Protein AF-A0A945T859-F1 (afdb_monomer_lite)

Structure (mmCIF, N/CA/C/O backbone):
data_AF-A0A945T859-F1
#
_entry.id   AF-A0A945T859-F1
#
loop_
_atom_site.group_PDB
_atom_site.id
_atom_site.type_symbol
_atom_site.label_atom_id
_atom_site.label_alt_id
_atom_site.label_comp_id
_atom_site.label_asym_id
_atom_site.label_entity_id
_atom_site.label_seq_id
_atom_site.pdbx_PDB_ins_code
_atom_site.Cartn_x
_atom_site.Cartn_y
_atom_site.Cartn_z
_atom_site.occupancy
_atom_site.B_iso_or_equiv
_atom_site.auth_seq_id
_atom_site.auth_comp_id
_atom_site.auth_asym_id
_atom_site.auth_atom_id
_atom_site.pdbx_PDB_model_num
ATOM 1 N N . MET A 1 1 ? -6.706 -0.917 31.090 1.00 60.50 1 MET A N 1
ATOM 2 C CA . MET A 1 1 ? -6.979 -2.272 30.565 1.00 60.50 1 MET A CA 1
ATOM 3 C C . MET A 1 1 ? -8.071 -2.224 29.501 1.00 60.50 1 MET A C 1
ATOM 5 O O . MET A 1 1 ? -7.763 -2.506 28.355 1.00 60.50 1 MET A O 1
ATOM 9 N N . GLU A 1 2 ? -9.278 -1.737 29.805 1.00 70.62 2 GLU A N 1
ATOM 10 C CA . GLU A 1 2 ? -10.405 -1.678 28.843 1.00 70.62 2 GLU A CA 1
ATOM 11 C C . GLU A 1 2 ? -10.112 -0.904 27.541 1.00 70.62 2 GLU A C 1
ATOM 13 O O . GLU A 1 2 ? -10.390 -1.401 26.454 1.00 70.62 2 GLU A O 1
ATOM 18 N N . ARG A 1 3 ? -9.457 0.266 27.614 1.00 67.06 3 ARG A N 1
ATOM 19 C CA . ARG A 1 3 ? -9.055 1.036 26.415 1.00 67.06 3 ARG A CA 1
ATOM 20 C C . ARG A 1 3 ? -8.063 0.307 25.501 1.00 67.06 3 ARG A C 1
ATOM 22 O O . ARG A 1 3 ? -8.102 0.509 24.295 1.00 67.06 3 ARG A O 1
ATOM 29 N N . LEU A 1 4 ? -7.166 -0.503 26.067 1.00 69.75 4 LEU A N 1
ATOM 30 C CA . LEU A 1 4 ? -6.184 -1.264 25.288 1.00 69.75 4 LEU A CA 1
ATOM 31 C C . LEU A 1 4 ? -6.863 -2.425 24.561 1.00 69.75 4 LEU A C 1
ATOM 33 O O . LEU A 1 4 ? -6.631 -2.600 23.371 1.00 69.75 4 LEU A O 1
ATOM 37 N N . ASN A 1 5 ? -7.762 -3.139 25.241 1.00 73.25 5 ASN A N 1
ATOM 38 C CA . ASN A 1 5 ? -8.538 -4.218 24.627 1.00 73.25 5 ASN A CA 1
ATOM 39 C C . ASN A 1 5 ? -9.415 -3.701 23.476 1.00 73.25 5 ASN A C 1
ATOM 41 O O . ASN A 1 5 ? -9.427 -4.305 22.410 1.00 73.25 5 ASN A O 1
ATOM 45 N N . TYR A 1 6 ? -10.051 -2.533 23.637 1.00 75.25 6 TYR A N 1
ATOM 46 C CA . TYR A 1 6 ? -10.817 -1.890 22.563 1.00 75.25 6 TYR A CA 1
ATOM 47 C C . TYR A 1 6 ? -9.962 -1.565 21.325 1.00 75.25 6 TYR A C 1
ATOM 49 O O . TYR A 1 6 ? -10.379 -1.812 20.196 1.00 75.25 6 TYR A O 1
ATOM 57 N N . ILE A 1 7 ? -8.753 -1.027 21.524 1.00 72.31 7 ILE A N 1
ATOM 58 C CA . ILE A 1 7 ? -7.834 -0.710 20.419 1.00 72.31 7 ILE A CA 1
ATOM 59 C C . ILE A 1 7 ? -7.389 -1.988 19.701 1.00 72.31 7 ILE A C 1
ATOM 61 O O . ILE A 1 7 ? -7.322 -2.000 18.475 1.00 72.31 7 ILE A O 1
ATOM 65 N N . VAL A 1 8 ? -7.116 -3.059 20.446 1.00 73.38 8 VAL A N 1
ATOM 66 C CA . VAL A 1 8 ? -6.710 -4.353 19.883 1.00 73.38 8 VAL A CA 1
ATOM 67 C C . VAL A 1 8 ? -7.846 -4.990 19.078 1.00 73.38 8 VAL A C 1
ATOM 69 O O . VAL A 1 8 ? -7.623 -5.382 17.939 1.00 73.38 8 VAL A O 1
ATOM 72 N N . GLU A 1 9 ? -9.075 -5.018 19.596 1.00 77.19 9 GLU A N 1
ATOM 73 C CA . GLU A 1 9 ? -10.246 -5.522 18.856 1.00 77.19 9 GLU A CA 1
ATOM 74 C C . GLU A 1 9 ? -10.598 -4.675 17.628 1.00 77.19 9 GLU A C 1
ATOM 76 O O . GLU A 1 9 ? -11.171 -5.159 16.647 1.00 77.19 9 GLU A O 1
ATOM 81 N N . TRP A 1 10 ? -10.325 -3.373 17.685 1.00 74.31 10 TRP A N 1
ATOM 82 C CA . TRP A 1 10 ? -10.483 -2.499 16.532 1.00 74.31 10 TRP A CA 1
ATOM 83 C C . TRP A 1 10 ? -9.410 -2.785 15.474 1.00 74.31 10 TRP A C 1
ATOM 85 O O . TRP A 1 10 ? -9.744 -2.936 14.301 1.00 74.31 10 TRP A O 1
ATOM 95 N N . LEU A 1 11 ? -8.147 -2.937 15.886 1.00 71.62 11 LEU A N 1
ATOM 96 C CA . LEU A 1 11 ? -7.035 -3.313 15.009 1.00 71.62 11 LEU A CA 1
ATOM 97 C C . LEU A 1 11 ? -7.259 -4.669 14.340 1.00 71.62 11 LEU A C 1
ATOM 99 O O . LEU A 1 11 ? -7.003 -4.786 13.148 1.00 71.62 11 LEU A O 1
ATOM 103 N N . ASP A 1 12 ? -7.772 -5.659 15.068 1.00 77.19 12 ASP A N 1
ATOM 104 C CA . ASP A 1 12 ? -8.056 -6.992 14.529 1.00 77.19 12 ASP A CA 1
ATOM 105 C C . ASP A 1 12 ? -9.106 -6.938 13.402 1.00 77.19 12 ASP A C 1
ATOM 107 O O . ASP A 1 12 ? -8.915 -7.484 12.313 1.00 77.19 12 ASP A O 1
ATOM 111 N N . ARG A 1 13 ? -10.174 -6.148 13.593 1.00 76.62 13 ARG A N 1
ATOM 112 C CA . ARG A 1 13 ? -11.193 -5.910 12.553 1.00 76.62 13 ARG A CA 1
ATOM 113 C C . ARG A 1 13 ? -10.664 -5.127 11.352 1.00 76.62 13 ARG A C 1
ATOM 115 O O . ARG A 1 13 ? -11.100 -5.369 10.224 1.00 76.62 13 ARG A O 1
ATOM 122 N N . GLU A 1 14 ? -9.740 -4.196 11.569 1.00 81.81 14 GLU A N 1
ATOM 123 C CA . GLU A 1 14 ? -9.133 -3.427 10.480 1.00 81.81 14 GLU A CA 1
ATOM 124 C C . GLU A 1 14 ? -8.000 -4.156 9.772 1.00 81.81 14 GLU A C 1
ATOM 126 O O . GLU A 1 14 ? -7.729 -3.852 8.614 1.00 81.81 14 GLU A O 1
ATOM 131 N N . TRP A 1 15 ? -7.390 -5.159 10.398 1.00 81.69 15 TRP A N 1
ATOM 132 C CA . TRP A 1 15 ? -6.301 -5.921 9.802 1.00 81.69 15 TRP A CA 1
ATOM 133 C C . TRP A 1 15 ? -6.729 -6.626 8.514 1.00 81.69 15 TRP A C 1
ATOM 135 O O . TRP A 1 15 ? -6.040 -6.540 7.497 1.00 81.69 15 TRP A O 1
ATOM 145 N N . PHE A 1 16 ? -7.908 -7.255 8.511 1.00 85.06 16 PHE A N 1
ATOM 146 C CA . PHE A 1 16 ? -8.438 -7.897 7.306 1.00 85.06 16 PHE A CA 1
ATOM 147 C C . PHE A 1 16 ? -8.708 -6.881 6.188 1.00 85.06 16 PHE A C 1
ATOM 149 O O . PHE A 1 16 ? -8.387 -7.117 5.024 1.00 85.06 16 PHE A O 1
ATOM 156 N N . ARG A 1 17 ? -9.255 -5.712 6.537 1.00 84.06 17 ARG A N 1
ATOM 157 C CA . ARG A 1 17 ? -9.542 -4.636 5.576 1.00 84.06 17 ARG A CA 1
ATOM 158 C C . ARG A 1 17 ? -8.257 -4.040 5.016 1.00 84.06 17 ARG A C 1
ATOM 160 O O . ARG A 1 17 ? -8.167 -3.827 3.810 1.00 84.06 17 ARG A O 1
ATOM 167 N N . PHE A 1 18 ? -7.263 -3.822 5.873 1.00 87.75 18 PHE A N 1
ATOM 168 C CA . PHE A 1 18 ? -5.917 -3.439 5.473 1.00 87.75 18 PHE A CA 1
ATOM 169 C C . PHE A 1 18 ? -5.351 -4.436 4.475 1.00 87.75 18 PHE A C 1
ATOM 171 O O . PHE A 1 18 ? -4.951 -4.028 3.392 1.00 87.75 18 PHE A O 1
ATOM 178 N N . LEU A 1 19 ? -5.388 -5.729 4.798 1.00 88.44 19 LEU A N 1
ATOM 179 C CA . LEU A 1 19 ? -4.863 -6.777 3.934 1.00 88.44 19 LEU A CA 1
ATOM 180 C C . LEU A 1 19 ? -5.544 -6.775 2.560 1.00 88.44 19 LEU A C 1
ATOM 182 O O . LEU A 1 19 ? -4.856 -6.786 1.545 1.00 88.44 19 LEU A O 1
ATOM 186 N N . VAL A 1 20 ? -6.877 -6.695 2.508 1.00 89.94 20 VAL A N 1
ATOM 187 C CA . VAL A 1 20 ? -7.625 -6.631 1.241 1.00 89.94 20 VAL A CA 1
ATOM 188 C C . VAL A 1 20 ? -7.198 -5.420 0.412 1.00 89.94 20 VAL A C 1
ATOM 190 O O . VAL A 1 20 ? -6.836 -5.565 -0.754 1.00 89.94 20 VAL A O 1
ATOM 193 N N . TRP A 1 21 ? -7.196 -4.226 1.004 1.00 90.31 21 TRP A N 1
ATOM 194 C CA . TRP A 1 21 ? -6.852 -3.000 0.280 1.00 90.31 21 TRP A CA 1
ATOM 195 C C . TRP A 1 21 ? -5.379 -2.932 -0.118 1.00 90.31 21 TRP A C 1
ATOM 197 O O . TRP A 1 21 ? -5.055 -2.417 -1.188 1.00 90.31 21 TRP A O 1
ATOM 207 N N . PHE A 1 22 ? -4.500 -3.489 0.707 1.00 89.50 22 PHE A N 1
ATOM 208 C CA . PHE A 1 22 ? -3.088 -3.641 0.403 1.00 89.50 22 PHE A CA 1
ATOM 209 C C . PHE A 1 22 ? -2.876 -4.578 -0.790 1.00 89.50 22 PHE A C 1
ATOM 211 O O . PHE A 1 22 ? -2.160 -4.221 -1.719 1.00 89.50 22 PHE A O 1
ATOM 218 N N . LEU A 1 23 ? -3.553 -5.732 -0.836 1.00 90.62 23 LEU A N 1
ATOM 219 C CA . LEU A 1 23 ? -3.492 -6.648 -1.982 1.00 90.62 23 LEU A CA 1
ATOM 220 C C . LEU A 1 23 ? -4.039 -6.003 -3.265 1.00 90.62 23 LEU A C 1
ATOM 222 O O . LEU A 1 23 ? -3.467 -6.186 -4.340 1.00 90.62 23 LEU A O 1
ATOM 226 N N . VAL A 1 24 ? -5.102 -5.200 -3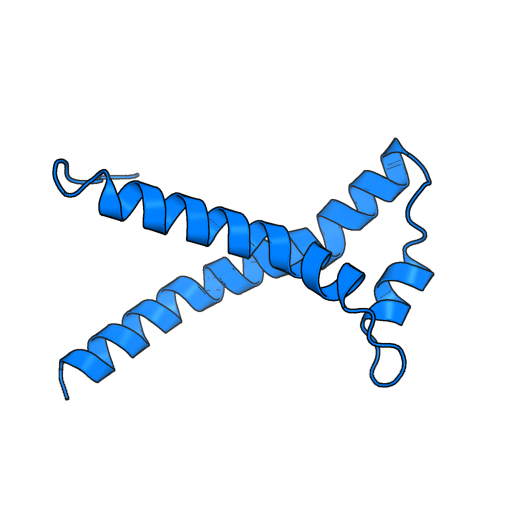.163 1.00 91.88 24 VAL A N 1
ATOM 227 C CA . VAL A 1 24 ? -5.617 -4.413 -4.297 1.00 91.88 24 VAL A CA 1
ATOM 228 C C . VAL A 1 24 ? -4.556 -3.435 -4.807 1.00 91.88 24 VAL A C 1
ATOM 230 O O . VAL A 1 24 ? -4.299 -3.389 -6.010 1.00 91.88 24 VAL A O 1
ATOM 233 N N . GLY A 1 25 ? -3.901 -2.688 -3.915 1.00 89.62 25 GLY A N 1
ATOM 234 C CA . GLY A 1 25 ? -2.820 -1.774 -4.289 1.00 89.62 25 GLY A CA 1
ATOM 235 C C . GLY A 1 25 ? -1.573 -2.479 -4.825 1.00 89.62 25 GLY A C 1
ATOM 236 O O . GLY A 1 25 ? -0.891 -1.939 -5.691 1.00 89.62 25 GLY A O 1
ATOM 237 N N . LEU A 1 26 ? -1.294 -3.692 -4.353 1.00 91.62 26 LEU A N 1
ATOM 238 C CA . LEU A 1 26 ? -0.116 -4.470 -4.724 1.00 91.62 26 LEU A CA 1
ATOM 239 C C . LEU A 1 26 ? -0.264 -5.198 -6.069 1.00 91.62 26 LEU A C 1
ATOM 241 O O . LEU A 1 26 ? 0.715 -5.353 -6.799 1.00 91.62 26 LEU A O 1
ATOM 245 N N . PHE A 1 27 ? -1.468 -5.660 -6.406 1.00 90.56 27 PHE A N 1
ATOM 246 C CA . PHE A 1 27 ? -1.695 -6.490 -7.593 1.00 90.56 27 PHE A CA 1
ATOM 247 C C . PHE A 1 27 ? -2.627 -5.831 -8.602 1.00 90.56 27 PHE A C 1
ATOM 249 O O . PHE A 1 27 ? -2.278 -5.693 -9.772 1.00 90.56 27 PHE A O 1
ATOM 256 N N . VAL A 1 28 ? -3.807 -5.403 -8.157 1.00 91.31 28 VAL A N 1
ATOM 257 C CA . VAL A 1 28 ? -4.887 -4.985 -9.059 1.00 91.31 28 VAL A CA 1
ATOM 258 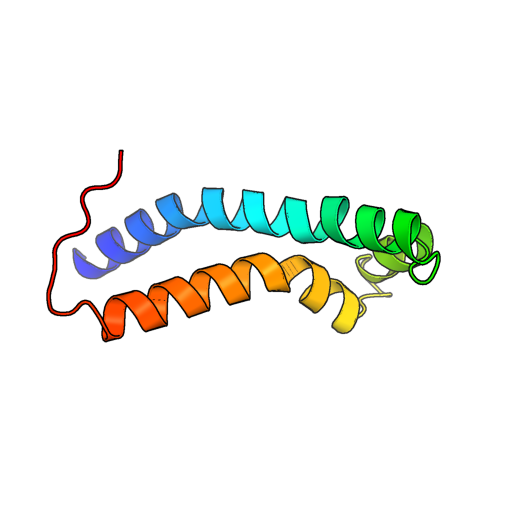C C . VAL A 1 28 ? -4.582 -3.635 -9.700 1.00 91.31 28 VAL A C 1
ATOM 260 O O . VAL A 1 28 ? -4.693 -3.491 -10.914 1.00 91.31 28 VAL A O 1
ATOM 263 N N . ILE A 1 29 ? -4.164 -2.652 -8.902 1.00 90.00 29 ILE A N 1
ATOM 264 C CA . ILE A 1 29 ? -3.857 -1.303 -9.392 1.00 90.00 29 ILE A CA 1
ATOM 265 C C . ILE A 1 29 ? -2.690 -1.297 -10.386 1.00 90.00 29 ILE A C 1
ATOM 267 O O . ILE A 1 29 ? -2.889 -0.810 -11.501 1.00 90.00 29 ILE A O 1
ATOM 271 N N . PRO A 1 30 ? -1.496 -1.827 -10.060 1.00 90.12 30 PRO A N 1
ATOM 272 C CA . PRO A 1 30 ? -0.380 -1.811 -10.997 1.00 90.12 30 PRO A CA 1
ATOM 273 C C . PRO A 1 30 ? -0.704 -2.607 -12.264 1.00 90.12 30 PRO A C 1
ATOM 275 O O . PRO A 1 30 ? -0.430 -2.111 -13.351 1.00 90.12 30 PRO A O 1
ATOM 278 N N . MET A 1 31 ? -1.380 -3.760 -12.161 1.00 91.44 31 MET A N 1
ATOM 279 C CA . MET A 1 31 ? -1.825 -4.525 -13.333 1.00 91.44 31 MET A CA 1
ATOM 280 C C . MET A 1 31 ? -2.802 -3.725 -14.202 1.00 91.44 31 MET A C 1
ATOM 282 O O . MET A 1 31 ? -2.637 -3.680 -15.419 1.00 91.44 31 MET A O 1
ATOM 286 N N . GLY A 1 32 ? -3.782 -3.050 -13.595 1.00 90.25 32 GLY A N 1
ATOM 287 C CA . GLY A 1 32 ? -4.733 -2.196 -14.305 1.00 90.25 32 GLY A CA 1
ATOM 288 C C . GLY A 1 32 ? -4.051 -1.032 -15.025 1.00 90.25 32 GLY A C 1
ATOM 289 O O . GLY A 1 32 ? -4.316 -0.796 -16.202 1.00 90.25 32 GLY A O 1
ATOM 290 N N . ILE A 1 33 ? -3.121 -0.341 -14.359 1.00 88.12 33 ILE A N 1
ATOM 291 C CA . ILE A 1 33 ? -2.344 0.744 -14.973 1.00 88.12 33 ILE A CA 1
ATOM 292 C C . ILE A 1 33 ? -1.498 0.199 -16.130 1.00 88.12 33 ILE A C 1
ATOM 294 O O . ILE A 1 33 ? -1.502 0.792 -17.209 1.00 88.12 33 ILE A O 1
ATOM 298 N N . THR A 1 34 ? -0.812 -0.933 -15.949 1.00 90.62 34 THR A N 1
ATOM 299 C CA . THR A 1 34 ? -0.029 -1.583 -17.010 1.00 90.62 34 THR A CA 1
ATOM 300 C C . THR A 1 34 ? -0.898 -1.941 -18.214 1.00 90.62 34 THR A C 1
ATOM 302 O O . THR A 1 34 ? -0.530 -1.597 -19.334 1.00 90.62 34 THR A O 1
ATOM 305 N N . LEU A 1 35 ? -2.057 -2.572 -18.002 1.00 93.00 35 LEU A N 1
ATOM 306 C CA . LEU A 1 35 ? -2.978 -2.971 -19.073 1.00 93.00 35 LEU A CA 1
ATOM 307 C C . LEU A 1 35 ? -3.536 -1.773 -19.849 1.00 93.00 35 LEU A C 1
ATOM 309 O O . LEU A 1 35 ? -3.639 -1.829 -21.070 1.00 93.00 35 LEU A O 1
ATOM 313 N N . LEU A 1 36 ? -3.901 -0.697 -19.148 1.00 90.12 36 LEU A N 1
ATOM 314 C CA . LEU A 1 36 ? -4.559 0.464 -19.753 1.00 90.12 36 LEU A CA 1
ATOM 315 C C . LEU A 1 36 ? -3.583 1.442 -20.411 1.00 90.12 36 LEU A C 1
ATOM 317 O O . LEU A 1 36 ? -3.928 2.080 -21.400 1.00 90.12 36 LEU A O 1
ATOM 321 N N . THR A 1 37 ? -2.389 1.606 -19.843 1.00 89.25 37 THR A N 1
ATOM 322 C CA . THR A 1 37 ? -1.475 2.698 -20.224 1.00 89.25 37 THR A CA 1
ATOM 323 C C . THR A 1 37 ? -0.100 2.225 -20.671 1.00 89.25 37 THR A C 1
ATOM 325 O O . THR A 1 37 ? 0.644 3.001 -21.262 1.00 89.25 37 THR A O 1
ATOM 328 N N . GLY A 1 38 ? 0.294 0.995 -20.330 1.00 85.69 38 GLY A N 1
ATOM 329 C CA . GLY A 1 38 ? 1.672 0.519 -20.482 1.00 85.69 38 GLY A CA 1
ATOM 330 C C . GLY A 1 38 ? 2.713 1.296 -19.659 1.00 85.69 38 GLY A C 1
ATOM 331 O O . GLY A 1 38 ? 3.905 1.011 -19.767 1.00 85.69 38 GLY A O 1
ATOM 332 N N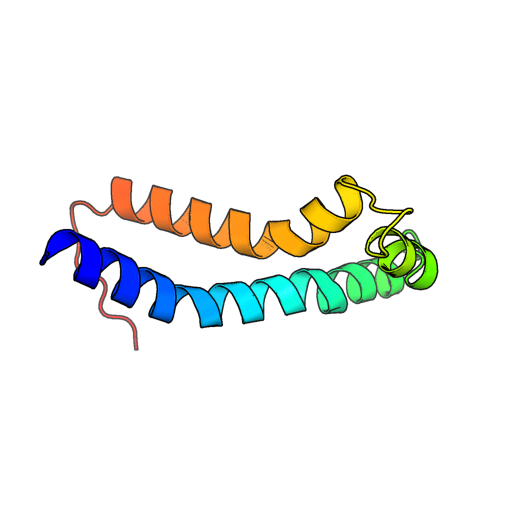 . ALA A 1 39 ? 2.301 2.272 -18.839 1.00 81.81 39 ALA A N 1
ATOM 333 C CA . ALA A 1 39 ? 3.211 3.182 -18.143 1.00 81.81 39 ALA A CA 1
ATOM 334 C C . ALA A 1 39 ? 3.949 2.508 -16.979 1.00 81.81 39 ALA A C 1
ATOM 336 O O . ALA A 1 39 ? 5.076 2.877 -16.646 1.00 81.81 39 ALA A O 1
ATOM 337 N N . VAL A 1 40 ? 3.323 1.500 -16.368 1.00 82.75 40 VAL A N 1
ATOM 338 C CA . VAL A 1 40 ? 3.906 0.725 -15.273 1.00 82.75 40 VAL A CA 1
ATOM 339 C C . VAL A 1 40 ? 4.452 -0.585 -15.825 1.00 82.75 40 VAL A C 1
ATOM 341 O O . VAL A 1 40 ? 3.726 -1.360 -16.443 1.00 82.75 40 VAL A O 1
ATOM 344 N N . LYS A 1 41 ? 5.736 -0.853 -15.574 1.00 88.50 41 LYS A N 1
ATOM 345 C CA . LYS A 1 41 ? 6.335 -2.179 -15.770 1.00 88.50 41 LYS A CA 1
ATOM 346 C C . LYS A 1 41 ? 6.225 -2.947 -14.459 1.00 88.50 41 LYS A C 1
ATOM 348 O O . LYS A 1 41 ? 6.838 -2.525 -13.480 1.00 88.50 41 LYS A O 1
ATOM 353 N N . LEU A 1 42 ? 5.462 -4.039 -14.453 1.00 88.06 42 LEU A N 1
ATOM 354 C CA . LEU A 1 42 ? 5.198 -4.832 -13.247 1.00 88.06 42 LEU A CA 1
ATOM 355 C C . LEU A 1 42 ? 6.485 -5.329 -12.586 1.00 88.06 42 LEU A C 1
ATOM 357 O O . LEU A 1 42 ? 6.618 -5.190 -11.377 1.00 88.06 42 LEU A O 1
ATOM 361 N N . ASP A 1 43 ? 7.463 -5.782 -13.371 1.00 88.69 43 ASP A N 1
ATOM 362 C CA . ASP A 1 43 ? 8.752 -6.241 -12.837 1.00 88.69 43 ASP A CA 1
ATOM 363 C C . ASP A 1 43 ? 9.434 -5.145 -12.009 1.00 88.69 43 ASP A C 1
ATOM 365 O O . ASP A 1 43 ? 9.742 -5.341 -10.841 1.00 88.69 43 ASP A O 1
ATOM 369 N N . ARG A 1 44 ? 9.530 -3.926 -12.559 1.00 87.25 44 ARG A N 1
ATOM 370 C CA . ARG A 1 44 ? 10.120 -2.777 -11.849 1.00 87.25 44 ARG A CA 1
ATOM 371 C C . ARG A 1 44 ? 9.297 -2.333 -10.643 1.00 87.25 44 ARG A C 1
ATOM 373 O O . ARG A 1 44 ? 9.850 -1.785 -9.694 1.00 87.25 44 ARG A O 1
ATOM 380 N N . PHE A 1 45 ? 7.978 -2.497 -10.709 1.00 89.69 45 PHE A N 1
ATOM 381 C CA . PHE A 1 45 ? 7.098 -2.206 -9.584 1.00 89.69 45 PHE A CA 1
ATOM 382 C C . PHE A 1 45 ? 7.386 -3.170 -8.427 1.00 89.69 45 PHE A C 1
ATOM 384 O O . PHE A 1 45 ? 7.598 -2.718 -7.307 1.00 89.69 45 PHE A O 1
ATOM 391 N N . TYR A 1 46 ? 7.478 -4.474 -8.694 1.00 89.69 46 TYR A N 1
ATOM 392 C CA . TYR A 1 46 ? 7.777 -5.474 -7.667 1.00 89.69 46 TYR A CA 1
ATOM 393 C C . TYR A 1 46 ? 9.230 -5.425 -7.179 1.00 89.69 46 TYR A C 1
ATOM 395 O O . TYR A 1 46 ? 9.460 -5.579 -5.979 1.00 89.69 46 TYR A O 1
ATOM 403 N N . ASP A 1 47 ? 10.192 -5.109 -8.049 1.00 91.06 47 ASP A N 1
ATOM 404 C CA . ASP A 1 47 ? 11.583 -4.836 -7.658 1.00 91.06 47 ASP A CA 1
ATOM 405 C C . ASP A 1 47 ? 11.650 -3.684 -6.643 1.00 91.06 47 ASP A C 1
ATOM 407 O O . ASP A 1 47 ? 12.360 -3.756 -5.640 1.00 91.06 47 ASP A O 1
ATOM 411 N N . GLY A 1 48 ? 10.820 -2.652 -6.835 1.00 87.25 48 GLY A N 1
ATOM 412 C CA . GLY A 1 48 ? 10.679 -1.522 -5.916 1.00 87.25 48 GLY A CA 1
ATOM 413 C C . GLY A 1 48 ? 10.135 -1.874 -4.525 1.00 87.25 48 GLY A C 1
ATOM 414 O O . GLY A 1 48 ? 10.100 -1.004 -3.656 1.00 87.25 48 GLY A O 1
ATOM 415 N N . LEU A 1 49 ? 9.707 -3.115 -4.288 1.00 87.00 49 LEU A N 1
ATOM 416 C CA . LEU A 1 49 ? 9.286 -3.616 -2.975 1.00 87.00 49 LEU A CA 1
ATOM 417 C C . LEU A 1 49 ? 10.336 -4.523 -2.325 1.00 87.00 49 LEU A C 1
ATOM 419 O O . LEU A 1 49 ? 10.176 -4.906 -1.164 1.00 87.00 49 LEU A O 1
ATOM 423 N N . MET A 1 50 ? 11.409 -4.868 -3.043 1.00 87.88 50 MET A N 1
ATOM 424 C CA . MET A 1 50 ? 12.452 -5.736 -2.518 1.00 87.88 50 MET A CA 1
ATOM 425 C C . MET A 1 50 ? 13.362 -5.001 -1.522 1.00 87.88 50 MET A C 1
ATOM 427 O O . MET A 1 50 ? 13.699 -3.823 -1.711 1.00 87.88 50 MET A O 1
ATOM 431 N N . PRO A 1 51 ? 13.831 -5.694 -0.468 1.00 83.44 51 PRO A N 1
ATOM 432 C CA . PRO A 1 51 ? 14.861 -5.165 0.417 1.00 83.44 51 PRO A CA 1
ATOM 433 C C . PRO A 1 51 ? 16.100 -4.719 -0.377 1.00 83.44 51 PRO A C 1
ATOM 435 O O . PRO A 1 51 ? 16.624 -5.469 -1.195 1.00 83.44 51 PRO A O 1
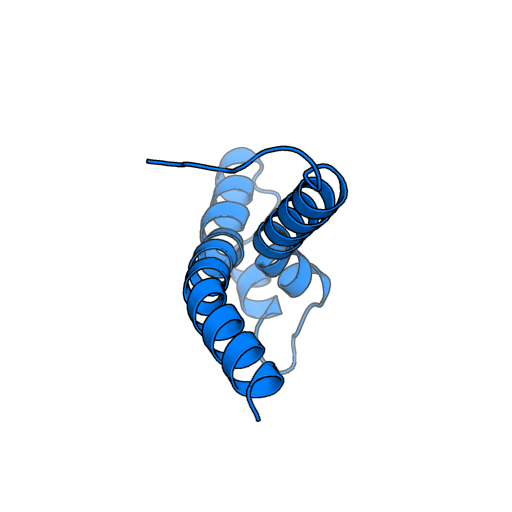ATOM 438 N N . GLY A 1 52 ? 16.566 -3.489 -0.145 1.00 85.00 52 GLY A N 1
ATOM 439 C CA . GLY A 1 52 ? 17.710 -2.898 -0.858 1.00 85.00 52 GLY A CA 1
ATOM 440 C C . GLY A 1 52 ? 17.360 -2.124 -2.136 1.00 85.00 52 GLY A C 1
ATOM 441 O O . GLY A 1 52 ? 18.199 -1.375 -2.626 1.00 85.00 52 GLY A O 1
ATOM 442 N N . GLN A 1 53 ? 16.125 -2.236 -2.636 1.00 87.06 53 GLN A N 1
ATOM 443 C CA . GLN A 1 53 ? 15.606 -1.457 -3.772 1.00 87.06 53 GLN A CA 1
ATOM 444 C C . GLN A 1 53 ? 14.280 -0.760 -3.441 1.00 87.06 53 GLN A C 1
ATOM 446 O O . GLN A 1 53 ? 13.566 -0.302 -4.334 1.00 87.06 53 GLN A O 1
ATOM 451 N N . LEU A 1 54 ? 13.968 -0.662 -2.144 1.00 88.12 54 LEU A N 1
ATOM 452 C CA . LEU A 1 54 ? 12.715 -0.118 -1.647 1.00 88.12 54 LEU A CA 1
ATOM 453 C C . LEU A 1 54 ? 12.468 1.282 -2.216 1.00 88.12 54 LEU A C 1
ATOM 455 O O . LEU A 1 54 ? 13.144 2.256 -1.879 1.00 88.12 54 LEU A O 1
ATOM 459 N N . ASN A 1 55 ? 11.443 1.375 -3.050 1.00 90.56 55 ASN A N 1
ATOM 460 C CA . ASN A 1 55 ? 10.968 2.611 -3.621 1.00 90.56 55 ASN A CA 1
ATOM 461 C C . ASN A 1 55 ? 9.742 3.077 -2.834 1.00 90.56 55 ASN A C 1
ATOM 463 O O . ASN A 1 55 ? 8.674 2.464 -2.874 1.00 90.56 55 ASN A O 1
ATOM 467 N N . ILE A 1 56 ? 9.889 4.204 -2.139 1.00 87.75 56 ILE A N 1
ATOM 468 C CA . ILE A 1 56 ? 8.825 4.784 -1.311 1.00 87.75 56 ILE A CA 1
ATOM 469 C C . ILE A 1 56 ? 7.568 5.077 -2.143 1.00 87.75 56 ILE A C 1
ATOM 471 O O . ILE A 1 56 ? 6.461 4.880 -1.655 1.00 87.75 56 ILE A O 1
ATOM 475 N N . GLY A 1 57 ? 7.707 5.491 -3.405 1.00 86.19 57 GLY A N 1
ATOM 476 C CA . GLY A 1 57 ? 6.565 5.752 -4.285 1.00 86.19 57 GLY A CA 1
ATOM 477 C C . GLY A 1 57 ? 5.756 4.492 -4.602 1.00 86.19 57 GLY A C 1
ATOM 478 O O . GLY A 1 57 ? 4.529 4.535 -4.615 1.00 86.19 57 GLY A O 1
ATOM 479 N N . VAL A 1 58 ? 6.433 3.359 -4.795 1.00 87.38 58 VAL A N 1
ATOM 480 C CA . VAL A 1 58 ? 5.800 2.050 -5.025 1.00 87.38 58 VAL A CA 1
ATOM 481 C C . VAL A 1 58 ? 5.074 1.582 -3.764 1.00 87.38 58 VAL A C 1
ATOM 483 O O . VAL A 1 58 ? 3.916 1.174 -3.837 1.00 87.38 58 VAL A O 1
ATOM 486 N N . LEU A 1 59 ? 5.717 1.713 -2.600 1.00 88.00 59 LEU A N 1
ATOM 487 C CA . LEU A 1 59 ? 5.104 1.394 -1.312 1.00 88.00 59 LEU A CA 1
ATOM 488 C C . LEU A 1 59 ? 3.860 2.255 -1.049 1.00 88.00 59 LEU A C 1
ATOM 490 O O . LEU A 1 59 ? 2.814 1.738 -0.662 1.00 88.00 59 LEU A O 1
ATOM 494 N N . LEU A 1 60 ? 3.949 3.562 -1.309 1.00 88.25 60 LEU A N 1
ATOM 495 C CA . LEU A 1 60 ? 2.819 4.478 -1.184 1.00 88.25 60 LEU A CA 1
ATOM 496 C C . LEU A 1 60 ? 1.694 4.118 -2.150 1.00 88.25 60 LEU A C 1
ATOM 498 O O . LEU A 1 60 ? 0.541 4.145 -1.737 1.00 88.25 60 LEU A O 1
ATOM 502 N N . LEU A 1 61 ? 1.999 3.737 -3.394 1.00 86.88 61 LEU A N 1
ATOM 503 C CA . LEU A 1 61 ? 0.978 3.295 -4.346 1.00 86.88 61 LEU A CA 1
ATOM 504 C C . LEU A 1 61 ? 0.270 2.020 -3.865 1.00 86.88 61 LEU A C 1
ATOM 506 O O . LEU A 1 61 ? -0.954 1.939 -3.947 1.00 86.88 61 LEU A O 1
ATOM 510 N N . ALA A 1 62 ? 1.017 1.064 -3.306 1.00 88.44 62 ALA A N 1
ATOM 511 C CA . ALA A 1 62 ? 0.453 -0.165 -2.750 1.00 88.44 62 ALA A CA 1
ATOM 512 C C . ALA A 1 62 ? -0.423 0.093 -1.509 1.00 88.44 62 ALA A C 1
ATOM 514 O O . ALA A 1 62 ? -1.442 -0.565 -1.312 1.00 88.44 62 ALA A O 1
ATOM 515 N N . MET A 1 63 ? -0.062 1.075 -0.678 1.00 89.81 63 MET A N 1
ATOM 516 C CA . MET A 1 63 ? -0.801 1.423 0.542 1.00 89.81 63 MET A CA 1
ATOM 517 C C . MET A 1 63 ? -1.920 2.452 0.322 1.00 89.81 63 MET A C 1
ATOM 519 O O . MET A 1 63 ? -2.829 2.554 1.150 1.00 89.81 63 MET A O 1
ATOM 523 N N . ALA A 1 64 ? -1.880 3.215 -0.774 1.00 90.44 64 ALA A N 1
ATOM 524 C CA . ALA A 1 64 ? -2.800 4.317 -1.052 1.00 90.44 64 ALA A CA 1
ATOM 525 C C . ALA A 1 64 ? -4.287 3.935 -0.949 1.00 90.44 64 ALA A C 1
ATOM 527 O O . ALA A 1 64 ? -5.030 4.705 -0.339 1.00 90.44 64 ALA A O 1
ATOM 528 N N . PRO A 1 65 ? -4.752 2.772 -1.451 1.00 89.94 65 PRO A N 1
ATOM 529 C CA . PRO A 1 65 ? -6.166 2.405 -1.358 1.00 89.94 65 PRO A CA 1
ATOM 530 C C . PRO A 1 65 ? -6.644 2.310 0.087 1.00 89.94 65 PRO A C 1
ATOM 532 O O . PRO A 1 65 ? -7.705 2.830 0.430 1.00 89.94 65 PRO A O 1
ATOM 535 N N . TYR A 1 66 ? -5.826 1.712 0.956 1.00 88.06 66 TYR A N 1
ATOM 536 C CA . TYR A 1 66 ? -6.151 1.614 2.370 1.00 88.06 66 TYR A CA 1
ATOM 537 C C . TYR A 1 66 ? -6.101 2.976 3.062 1.00 88.06 66 TYR A C 1
ATOM 539 O O . TYR A 1 66 ? -6.998 3.300 3.835 1.00 88.06 66 TYR A O 1
ATOM 547 N N . LEU A 1 67 ? -5.087 3.798 2.773 1.00 88.81 67 LEU A N 1
ATOM 548 C CA . LEU A 1 67 ? -4.974 5.137 3.359 1.00 88.81 67 LEU A CA 1
ATOM 549 C C . LEU A 1 67 ? -6.166 6.025 2.977 1.00 88.81 67 LEU A C 1
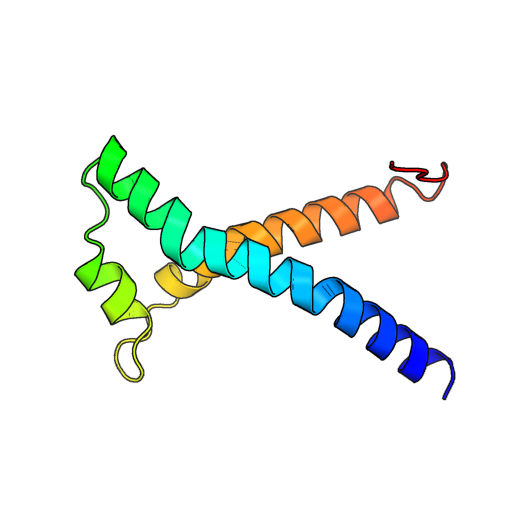ATOM 551 O O . LEU A 1 67 ? -6.699 6.737 3.828 1.00 88.81 67 LEU A O 1
ATOM 555 N N . LEU A 1 68 ? -6.628 5.942 1.727 1.00 89.06 68 LEU A N 1
ATOM 556 C CA . LEU A 1 68 ? -7.824 6.640 1.256 1.00 89.06 68 LEU A CA 1
ATOM 557 C C . LEU A 1 68 ? -9.096 6.102 1.919 1.00 89.06 68 LEU A C 1
ATOM 559 O O . LEU A 1 68 ? -9.925 6.893 2.369 1.00 89.06 68 LEU A O 1
ATOM 563 N N . TYR A 1 69 ? -9.237 4.779 2.032 1.00 86.56 69 TYR A N 1
ATOM 564 C CA . TYR A 1 69 ? -10.347 4.143 2.745 1.00 86.56 69 TYR A CA 1
ATOM 565 C C . TYR A 1 69 ? -10.414 4.590 4.215 1.00 86.56 69 TYR A C 1
ATOM 567 O O . TYR A 1 69 ? -11.470 5.001 4.707 1.00 86.56 69 TYR A O 1
ATOM 575 N N . LEU A 1 70 ? -9.275 4.561 4.905 1.00 85.62 70 LEU A N 1
ATOM 576 C CA . LEU A 1 70 ? -9.155 4.975 6.296 1.00 85.62 70 LEU A CA 1
ATOM 577 C C . LEU A 1 70 ? -9.466 6.468 6.452 1.00 85.62 70 LEU A C 1
ATOM 579 O O . LEU A 1 70 ? -10.251 6.843 7.322 1.00 85.62 70 LEU A O 1
ATOM 583 N N . GLY A 1 71 ? -8.917 7.313 5.575 1.00 85.81 71 GLY A N 1
ATOM 584 C CA . GLY A 1 71 ? -9.194 8.748 5.539 1.00 85.81 71 GLY A CA 1
ATOM 585 C C . GLY A 1 71 ? -10.678 9.055 5.332 1.00 85.81 71 GLY A C 1
ATOM 586 O O . GLY A 1 71 ? -11.255 9.830 6.095 1.00 85.81 71 GLY A O 1
ATOM 587 N N . TYR A 1 72 ? -11.329 8.391 4.370 1.00 85.12 72 TYR A N 1
ATOM 588 C CA . TYR A 1 72 ? -12.776 8.494 4.157 1.00 85.12 72 TYR A CA 1
ATOM 589 C C . TYR A 1 72 ? -13.555 8.134 5.425 1.00 85.12 72 TYR A C 1
ATOM 591 O O . TYR A 1 72 ? -14.453 8.873 5.830 1.00 85.12 72 TYR A O 1
ATOM 599 N N . ARG A 1 73 ? -13.195 7.031 6.087 1.00 82.19 73 ARG A N 1
ATOM 600 C CA . ARG A 1 73 ? -13.873 6.583 7.306 1.00 82.19 73 ARG A CA 1
ATOM 601 C C . ARG A 1 73 ? -13.688 7.559 8.464 1.00 82.19 73 ARG A C 1
ATOM 603 O O . ARG A 1 73 ? -14.654 7.824 9.169 1.00 82.19 73 ARG A O 1
ATOM 610 N N . ILE A 1 74 ? -12.488 8.105 8.651 1.00 82.69 74 ILE A N 1
ATOM 611 C CA . ILE A 1 74 ? -12.200 9.094 9.699 1.00 82.69 74 ILE A CA 1
ATOM 612 C C . ILE A 1 74 ? -13.005 10.371 9.453 1.00 82.69 74 ILE A C 1
ATOM 614 O O . ILE A 1 74 ? -13.685 10.853 10.355 1.00 82.69 74 ILE A O 1
ATOM 618 N N . VAL A 1 75 ? -12.998 10.887 8.220 1.00 84.38 75 VAL A N 1
ATOM 619 C CA . VAL A 1 75 ? -13.797 12.062 7.844 1.00 84.38 75 VAL A CA 1
ATOM 620 C C . VAL A 1 75 ? -15.285 11.790 8.046 1.00 84.38 75 VAL A C 1
ATOM 622 O O . VAL A 1 75 ? -15.985 12.630 8.605 1.00 84.38 75 VAL A O 1
ATOM 625 N N . ARG A 1 76 ? -15.774 10.611 7.647 1.00 78.94 76 ARG A N 1
ATOM 626 C CA . ARG A 1 76 ? -17.163 10.198 7.874 1.00 78.94 76 ARG A CA 1
ATOM 627 C C . ARG A 1 76 ? -17.489 10.081 9.360 1.00 78.94 76 ARG A C 1
ATOM 629 O O . ARG A 1 76 ? -18.566 10.499 9.747 1.00 78.94 76 ARG A O 1
ATOM 636 N N . HIS A 1 77 ? -16.588 9.564 10.187 1.00 73.62 77 HIS A N 1
ATOM 637 C CA . HIS A 1 77 ? -16.795 9.458 11.630 1.00 73.62 77 HIS A CA 1
ATOM 638 C C . HIS A 1 77 ? -16.845 10.837 12.302 1.00 73.62 77 HIS A C 1
ATOM 640 O O . HIS A 1 77 ? -17.720 11.082 13.120 1.00 73.62 77 HIS A O 1
ATOM 646 N N . MET A 1 78 ? -15.976 11.768 11.895 1.00 76.50 78 MET A N 1
ATOM 647 C CA . MET A 1 78 ? -16.004 13.151 12.391 1.00 76.50 78 MET A CA 1
ATOM 648 C C . MET A 1 78 ? -17.238 13.927 11.911 1.00 76.50 78 MET A C 1
ATOM 650 O O . MET A 1 78 ? -17.720 14.804 12.619 1.00 76.50 78 MET A O 1
ATOM 654 N N . ARG A 1 79 ? -17.757 13.610 10.718 1.00 75.56 79 ARG A N 1
ATOM 655 C CA . ARG A 1 79 ? -19.004 14.187 10.185 1.00 75.56 79 ARG A CA 1
ATOM 656 C C . ARG A 1 79 ? -20.266 13.509 10.729 1.00 75.56 79 ARG A C 1
ATOM 658 O O . ARG A 1 79 ? -21.314 14.134 10.742 1.00 75.56 79 ARG A O 1
ATOM 665 N N . GLY A 1 80 ? -20.159 12.250 11.148 1.00 58.28 80 GLY A N 1
ATOM 666 C CA . GLY A 1 80 ? -21.239 11.370 11.600 1.00 58.28 80 GLY A CA 1
ATOM 667 C C . GLY A 1 80 ? -21.328 11.224 13.119 1.00 58.28 80 GLY A C 1
ATOM 668 O O . GLY A 1 80 ? -21.775 10.190 13.600 1.00 58.28 80 GLY A O 1
ATOM 669 N N . GLY A 1 81 ? -20.944 12.258 13.878 1.00 53.88 81 GLY A N 1
ATOM 670 C CA . GLY A 1 81 ? -21.409 12.427 15.263 1.00 53.88 81 GLY A CA 1
ATOM 671 C C . GLY A 1 81 ? -22.941 12.544 15.380 1.00 53.88 81 GLY A C 1
ATOM 672 O O . GLY A 1 81 ? -23.465 12.549 16.487 1.00 53.88 81 GLY A O 1
ATOM 673 N N . GLU A 1 82 ? -23.651 12.579 14.249 1.00 52.56 82 GLU A N 1
ATOM 674 C CA . GLU A 1 82 ? -25.091 12.387 14.115 1.00 52.56 82 GLU A CA 1
ATOM 675 C C . GLU A 1 82 ? -25.348 11.286 13.066 1.00 52.56 82 GLU A C 1
ATOM 677 O O . GLU A 1 82 ? -25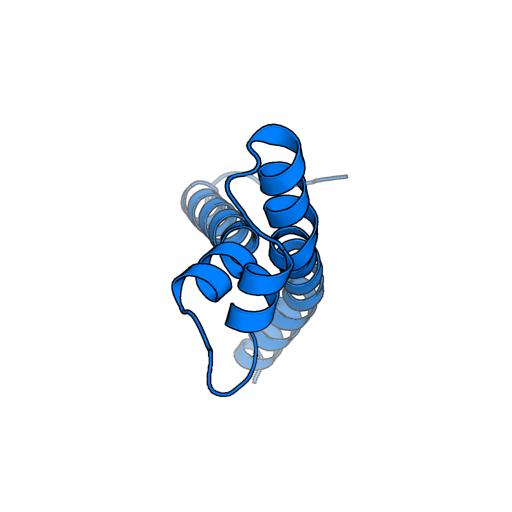.039 11.463 11.887 1.00 52.56 82 GLU A O 1
ATOM 682 N N . GLY A 1 83 ? -25.910 10.148 13.484 1.00 46.34 83 GLY A N 1
ATOM 683 C CA . GLY A 1 83 ? -26.486 9.149 12.575 1.00 46.34 83 GLY A CA 1
ATOM 684 C C . GLY A 1 83 ? -25.790 7.790 12.581 1.00 46.34 83 GLY A C 1
ATOM 685 O O . GLY A 1 83 ? -24.731 7.603 11.980 1.00 46.34 83 GLY A O 1
ATOM 686 N N . GLU A 1 84 ? -26.448 6.839 13.243 1.00 48.06 84 GLU A N 1
ATOM 687 C CA . GLU A 1 84 ? -26.204 5.398 13.203 1.00 48.06 84 GLU A CA 1
ATOM 688 C C . GLU A 1 84 ? -25.940 4.885 11.785 1.00 48.06 84 GLU A C 1
ATOM 690 O O . GLU A 1 84 ? -26.526 5.334 10.800 1.00 48.06 84 GLU A O 1
ATOM 695 N N . ILE A 1 85 ? -25.052 3.902 11.688 1.00 53.81 85 ILE A N 1
ATOM 696 C CA . ILE A 1 85 ? -24.777 3.213 10.437 1.00 53.81 85 ILE A CA 1
ATOM 697 C C . ILE A 1 85 ? -25.129 1.736 10.648 1.00 53.81 85 ILE A C 1
ATOM 699 O O . ILE A 1 85 ? -24.276 0.939 11.031 1.00 53.81 85 ILE A O 1
ATOM 703 N N . GLU A 1 86 ? -26.395 1.389 10.395 1.00 43.75 86 GLU A N 1
ATOM 704 C CA . GLU A 1 86 ? -26.764 0.052 9.920 1.00 43.75 86 GLU A CA 1
ATOM 705 C C . GLU A 1 86 ? -26.199 -0.118 8.504 1.00 43.75 86 GLU A C 1
ATOM 707 O O . GLU A 1 86 ? -26.421 0.729 7.634 1.00 43.75 86 GLU A O 1
ATOM 712 N N . VAL A 1 87 ? -25.449 -1.193 8.256 1.00 44.84 87 VAL A N 1
ATOM 713 C CA . VAL A 1 87 ? -25.093 -1.616 6.893 1.00 44.84 87 VAL A CA 1
ATOM 714 C C . VAL A 1 87 ? -25.155 -3.133 6.852 1.00 44.84 87 VAL A C 1
ATOM 716 O O . VAL A 1 87 ? -24.390 -3.803 7.548 1.00 44.84 87 VAL A O 1
ATOM 719 N N . PHE A 1 88 ? -26.114 -3.605 6.059 1.00 39.03 88 PHE A N 1
ATOM 720 C CA . PHE A 1 88 ? -26.247 -4.961 5.536 1.00 39.03 88 PHE A CA 1
ATOM 721 C C . PHE A 1 88 ? -25.007 -5.395 4.745 1.00 39.03 88 PHE A C 1
ATOM 723 O O . PHE A 1 88 ? -24.398 -4.527 4.075 1.00 39.03 88 PHE A O 1
#

pLDDT: mean 81.05, std 12.75, range [39.03, 93.0]

Radius of gyration: 16.91 Å; chains: 1; bounding box: 44×22×51 Å

Sequence (88 aa):
MERLNYIVEWLDREWFRFLVWFLVGLFVIPMGITLLTGAVKLDRFYDGLMPGQLNIGVLLLAMAPYLLYLGYRIVRHMRGGEGEIEVF

Secondary structure (DSSP, 8-state):
-HHHHHHHHHHHHHHHHHHHHHHIIIIIHHHHHHHHHS---HHHHHHTTSTTS--HHHHHHHHHHHHHHHHHHHHHHHH-SS------

Foldseek 3Di:
DVVVVVVVVVCVVCVVVQVVQLVCLLPVVLVVCCVPPVPHDNVLLVQCVDPPNPDVVSVCSSRVSVVVVVVVVVVCVVVPPDDDDDDD